Protein AF-A0AAV5W9M8-F1 (afdb_monomer_lite)

Sequence (123 aa):
MVVFSGQWMNMQCDVAVPYICMKPAVVFDNNSVPAGCPDDDEYLPGDEIFAPTWPQATGPAFCEYVFMVHDATKKVQVELLFFESNNCCDTLTFYEGMFAGAVIKSFKGYLGYTSTVVKSSSN

Organism: NCBI:txid1538716

Foldseek 3Di:
DDDDDPDDDDDDPPDDDPDDDDDQPDDDDQPDDQQAADPDPADDPPDDDDDNRPPDQDDDDDHDDDYDDPDQVDKDKDWDQFDAAAQPDDKDWDAADPDPHHTQDMDGHGPGGDGDMDIHPGD

Structure (mmCIF, N/CA/C/O backbone):
data_AF-A0AAV5W9M8-F1
#
_entry.id   AF-A0AAV5W9M8-F1
#
loop_
_atom_site.group_PDB
_atom_site.id
_atom_site.type_symbol
_atom_site.label_atom_id
_atom_site.label_alt_id
_atom_site.label_comp_id
_atom_site.label_asym_id
_atom_site.label_entity_id
_atom_site.label_seq_id
_atom_site.pdbx_PDB_ins_code
_atom_site.Cartn_x
_atom_site.Cartn_y
_atom_site.Cartn_z
_atom_site.occupancy
_atom_site.B_iso_or_equiv
_atom_site.auth_seq_id
_atom_site.auth_comp_id
_atom_site.auth_asym_id
_atom_site.auth_atom_id
_atom_site.pdbx_PDB_model_num
ATOM 1 N N . MET A 1 1 ? 25.402 -12.913 -1.842 1.00 41.59 1 MET A N 1
ATOM 2 C CA . MET A 1 1 ? 26.206 -12.346 -2.929 1.00 41.59 1 MET A CA 1
ATOM 3 C C . MET A 1 1 ? 27.464 -11.645 -2.409 1.00 41.59 1 MET A C 1
ATOM 5 O O . MET A 1 1 ? 27.290 -10.618 -1.783 1.00 41.59 1 MET A O 1
ATOM 9 N N . VAL A 1 2 ? 28.671 -12.186 -2.651 1.00 31.58 2 VAL A N 1
ATOM 10 C CA . VAL A 1 2 ? 29.962 -11.542 -3.057 1.00 31.58 2 VAL A CA 1
ATOM 11 C C . VAL A 1 2 ? 30.901 -12.721 -3.385 1.00 31.58 2 VAL A C 1
ATOM 13 O O . VAL A 1 2 ? 30.974 -13.607 -2.578 1.00 31.58 2 VAL A O 1
ATOM 16 N N . VAL A 1 3 ? 31.569 -12.931 -4.515 1.00 46.34 3 VAL A N 1
ATOM 17 C CA . VAL A 1 3 ? 32.936 -12.482 -4.864 1.00 46.34 3 VAL A CA 1
ATOM 18 C C . VAL A 1 3 ? 33.177 -13.167 -6.223 1.00 46.34 3 VAL A C 1
ATOM 20 O O . VAL A 1 3 ? 32.956 -14.367 -6.335 1.00 46.34 3 VAL A O 1
ATOM 23 N N . PHE A 1 4 ? 33.530 -12.500 -7.317 1.00 44.44 4 PHE A N 1
ATOM 24 C CA . PHE A 1 4 ? 34.569 -11.492 -7.487 1.00 44.44 4 PHE A CA 1
ATOM 25 C C . PHE A 1 4 ? 34.070 -10.285 -8.292 1.00 44.44 4 PHE A C 1
ATOM 27 O O . PHE A 1 4 ? 33.227 -10.416 -9.169 1.00 44.44 4 PHE A O 1
ATOM 34 N N . SER A 1 5 ? 34.636 -9.110 -7.995 1.00 46.91 5 SER A N 1
ATOM 35 C CA . SER A 1 5 ? 34.399 -7.804 -8.645 1.00 46.91 5 SER A CA 1
ATOM 36 C C . SER A 1 5 ? 33.093 -7.052 -8.336 1.00 46.91 5 SER A C 1
ATOM 38 O O . SER A 1 5 ? 32.652 -6.254 -9.149 1.00 46.91 5 SER A O 1
ATOM 40 N N . GLY A 1 6 ? 32.485 -7.224 -7.153 1.00 53.44 6 GLY A N 1
ATOM 41 C CA . GLY A 1 6 ? 31.392 -6.334 -6.708 1.00 53.44 6 GLY A CA 1
ATOM 42 C C . GLY A 1 6 ? 30.151 -6.326 -7.614 1.00 53.44 6 GLY A C 1
ATOM 43 O O . GLY A 1 6 ? 29.344 -5.404 -7.544 1.00 53.44 6 GLY A O 1
ATOM 44 N N . GLN A 1 7 ? 30.008 -7.334 -8.476 1.00 55.84 7 GLN A N 1
ATOM 45 C CA . GLN A 1 7 ? 28.880 -7.480 -9.384 1.00 55.84 7 GLN A CA 1
ATOM 46 C C . GLN A 1 7 ? 27.772 -8.302 -8.729 1.00 55.84 7 GLN A C 1
ATOM 48 O O . GLN A 1 7 ? 28.030 -9.277 -8.016 1.00 55.84 7 GLN A O 1
ATOM 53 N N . TRP A 1 8 ? 26.527 -7.899 -8.986 1.00 56.62 8 TRP A N 1
ATOM 54 C CA . TRP A 1 8 ? 25.351 -8.592 -8.483 1.00 56.62 8 TRP A CA 1
ATOM 55 C C . TRP A 1 8 ? 25.175 -9.936 -9.212 1.00 56.62 8 TRP A C 1
ATOM 57 O O . TRP A 1 8 ? 24.992 -9.960 -10.424 1.00 56.62 8 TRP A O 1
ATOM 67 N N . MET A 1 9 ? 25.250 -11.059 -8.485 1.00 56.78 9 MET A N 1
ATOM 68 C CA . MET A 1 9 ? 25.053 -12.420 -9.013 1.00 56.78 9 MET A CA 1
ATOM 69 C C . MET A 1 9 ? 23.782 -13.080 -8.459 1.00 56.78 9 MET A C 1
ATOM 71 O O . MET A 1 9 ? 23.636 -13.233 -7.246 1.00 56.78 9 MET A O 1
ATOM 75 N N . ASN A 1 10 ? 22.888 -13.522 -9.346 1.00 57.84 10 ASN A N 1
ATOM 76 C CA . ASN A 1 10 ? 21.684 -14.265 -8.974 1.00 57.84 10 ASN A CA 1
ATOM 77 C C . ASN A 1 10 ? 22.041 -15.740 -8.713 1.00 57.84 10 ASN A C 1
ATOM 79 O O . ASN A 1 10 ? 22.344 -16.479 -9.648 1.00 57.84 10 ASN A O 1
ATOM 83 N N . MET A 1 11 ? 22.060 -16.156 -7.446 1.00 66.62 11 MET A N 1
ATOM 84 C CA . MET A 1 11 ? 22.318 -17.543 -7.050 1.00 66.62 11 MET A CA 1
ATOM 85 C C . MET A 1 11 ? 21.372 -17.981 -5.932 1.00 66.62 11 MET A C 1
ATOM 87 O O . MET A 1 11 ? 20.905 -17.154 -5.150 1.00 66.62 11 MET A O 1
ATOM 91 N N . GLN A 1 12 ? 21.135 -19.287 -5.823 1.00 60.19 12 GLN A N 1
ATOM 92 C CA . GLN A 1 12 ? 20.317 -19.858 -4.754 1.00 60.19 12 GLN A CA 1
ATOM 93 C C . GLN A 1 12 ? 21.019 -19.705 -3.395 1.00 60.19 12 GLN A C 1
ATOM 95 O O . GLN A 1 12 ? 22.155 -20.147 -3.223 1.00 60.19 12 GLN A O 1
ATOM 100 N N . CYS A 1 13 ? 20.332 -19.093 -2.425 1.00 67.31 13 CYS A N 1
ATOM 101 C CA . CYS A 1 13 ? 20.840 -18.894 -1.060 1.00 67.31 13 CYS A CA 1
ATOM 102 C C . CYS A 1 13 ? 20.773 -20.154 -0.178 1.00 67.31 13 CYS A C 1
ATOM 104 O O . CYS A 1 13 ? 21.090 -20.082 1.006 1.00 67.31 13 CYS A O 1
ATOM 106 N N . ASP A 1 14 ? 20.394 -21.300 -0.747 1.00 71.88 14 ASP A N 1
ATOM 107 C CA . ASP A 1 14 ? 20.279 -22.580 -0.037 1.00 71.88 14 ASP A CA 1
ATOM 108 C C . ASP A 1 14 ? 21.640 -23.292 0.123 1.00 71.88 14 ASP A C 1
ATOM 110 O O . ASP A 1 14 ? 21.733 -24.369 0.709 1.00 71.88 14 ASP A O 1
ATOM 114 N N . VAL A 1 15 ? 22.715 -22.687 -0.392 1.00 72.12 15 VAL A N 1
ATOM 115 C CA . VAL A 1 15 ? 24.093 -23.181 -0.300 1.00 72.12 15 VAL A CA 1
ATOM 116 C C . VAL A 1 15 ? 24.893 -22.283 0.641 1.00 72.12 15 VAL A C 1
ATOM 118 O O . VAL A 1 15 ? 24.835 -21.057 0.543 1.00 72.12 15 VAL A O 1
ATOM 121 N N . ALA A 1 16 ? 25.674 -22.886 1.543 1.00 69.06 16 ALA A N 1
ATOM 122 C CA . ALA A 1 16 ? 26.563 -22.149 2.435 1.00 69.06 16 ALA A CA 1
ATOM 123 C C . ALA A 1 16 ? 27.623 -21.387 1.623 1.00 69.06 16 ALA A C 1
ATOM 125 O O . ALA A 1 16 ? 28.453 -21.984 0.937 1.00 69.06 16 ALA A O 1
ATOM 126 N N . VAL A 1 17 ? 27.594 -20.059 1.715 1.00 73.06 17 VAL A N 1
ATOM 127 C CA . VAL A 1 17 ? 28.495 -19.157 0.994 1.00 73.06 17 VAL A CA 1
ATOM 128 C C . VAL A 1 17 ? 29.258 -18.255 1.971 1.00 73.06 17 VAL A C 1
ATOM 130 O O . VAL A 1 17 ? 28.715 -17.897 3.015 1.00 73.06 17 VAL A O 1
ATOM 133 N N . PRO A 1 18 ? 30.503 -17.843 1.660 1.00 70.12 18 PRO A N 1
ATOM 134 C CA . PRO A 1 18 ? 31.338 -17.032 2.558 1.00 70.12 18 PRO A CA 1
ATOM 135 C C . PRO A 1 18 ? 30.934 -15.542 2.627 1.00 70.12 18 PRO A C 1
ATOM 137 O O . PRO A 1 18 ? 31.761 -14.673 2.889 1.00 70.12 18 PRO A O 1
ATOM 140 N N . TYR A 1 19 ? 29.671 -15.220 2.356 1.00 70.56 19 TYR A N 1
ATOM 141 C CA . TYR A 1 19 ? 29.148 -13.863 2.213 1.00 70.56 19 TYR A CA 1
ATOM 142 C C . TYR A 1 19 ? 27.646 -13.824 2.490 1.00 70.56 19 TYR A C 1
ATOM 144 O O . TYR A 1 19 ? 26.964 -14.843 2.427 1.00 70.56 19 TYR A O 1
ATOM 152 N N . ILE A 1 20 ? 27.097 -12.630 2.722 1.00 69.06 20 ILE A N 1
ATOM 153 C CA . ILE A 1 20 ? 25.665 -12.469 2.994 1.00 69.06 20 ILE A CA 1
ATOM 154 C C . ILE A 1 20 ? 24.863 -12.792 1.726 1.00 69.06 20 ILE A C 1
ATOM 156 O O . ILE A 1 20 ? 24.998 -12.117 0.703 1.00 69.06 20 ILE A O 1
ATOM 160 N N . CYS A 1 21 ? 24.042 -13.842 1.771 1.00 62.69 21 CYS A N 1
ATOM 161 C CA . CYS A 1 21 ? 23.032 -14.146 0.759 1.00 62.69 21 CYS A CA 1
ATOM 162 C C . CYS A 1 21 ? 21.665 -13.769 1.322 1.00 62.69 21 CYS A C 1
ATOM 164 O O . CYS A 1 21 ? 21.221 -14.351 2.307 1.00 62.69 21 CYS A O 1
ATOM 166 N N . MET A 1 22 ? 21.029 -12.761 0.734 1.00 60.62 22 MET A N 1
ATOM 167 C CA . MET A 1 22 ? 19.674 -12.378 1.107 1.00 60.62 22 MET A CA 1
ATOM 168 C C . MET A 1 22 ? 18.715 -13.114 0.180 1.00 60.62 22 MET A C 1
ATOM 170 O O . MET A 1 22 ? 18.747 -12.904 -1.032 1.00 60.62 22 MET A O 1
ATOM 174 N N . LYS A 1 23 ? 17.877 -13.984 0.747 1.00 58.00 23 LYS A N 1
ATOM 175 C CA . LYS A 1 23 ? 16.690 -14.467 0.044 1.00 58.00 23 LYS A CA 1
ATOM 176 C C . LYS A 1 23 ? 15.691 -13.305 0.000 1.00 58.00 23 LYS A C 1
ATOM 178 O O . LYS A 1 23 ? 15.512 -12.661 1.038 1.00 58.00 23 LYS A O 1
ATOM 183 N N . PRO A 1 24 ? 15.055 -13.017 -1.147 1.00 56.12 24 PRO A N 1
ATOM 184 C CA . PRO A 1 24 ? 13.949 -12.071 -1.179 1.00 56.12 24 PRO A CA 1
ATOM 185 C C . PRO A 1 24 ? 12.914 -12.493 -0.136 1.00 56.12 24 PRO A C 1
ATOM 187 O O . PRO A 1 24 ? 12.532 -13.663 -0.091 1.00 56.12 24 PRO A O 1
ATOM 190 N N . ALA A 1 25 ? 12.489 -11.563 0.721 1.00 51.97 25 ALA A N 1
ATOM 191 C CA . ALA A 1 25 ? 11.463 -11.841 1.728 1.00 51.97 25 ALA A CA 1
ATOM 192 C C . ALA A 1 25 ? 10.127 -12.253 1.081 1.00 51.97 25 ALA A C 1
ATOM 194 O O . ALA A 1 25 ? 9.310 -12.907 1.720 1.00 51.97 25 ALA A O 1
ATOM 195 N N . VAL A 1 26 ? 9.949 -11.922 -0.202 1.00 53.94 26 VAL A N 1
ATOM 196 C CA . VAL A 1 26 ? 8.780 -12.251 -1.013 1.00 53.94 26 VAL A CA 1
ATOM 197 C C . VAL A 1 26 ? 9.261 -12.766 -2.369 1.00 53.94 26 VAL A C 1
ATOM 199 O O . VAL A 1 26 ? 10.098 -12.131 -3.019 1.00 53.94 26 VAL A O 1
ATOM 202 N N . VAL A 1 27 ? 8.762 -13.933 -2.782 1.00 55.06 27 VAL A N 1
ATOM 203 C CA . VAL A 1 27 ? 8.934 -14.446 -4.146 1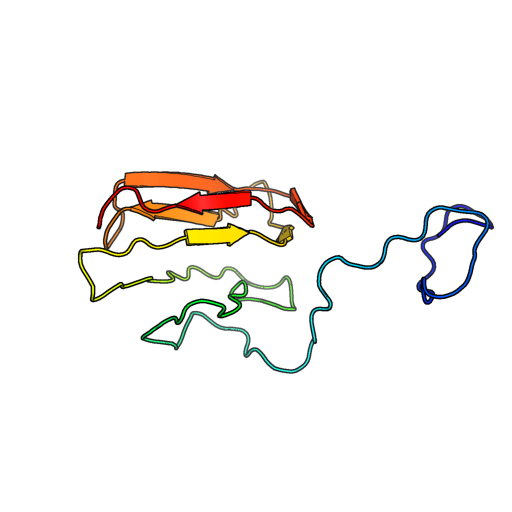.00 55.06 27 VAL A CA 1
ATOM 204 C C . VAL A 1 27 ? 7.749 -13.931 -4.944 1.00 55.06 27 VAL A C 1
ATOM 206 O O . VAL A 1 27 ? 6.668 -14.497 -4.859 1.00 55.06 27 VAL A O 1
ATOM 209 N N . PHE A 1 28 ? 7.945 -12.845 -5.683 1.00 55.34 28 PHE A N 1
ATOM 210 C CA . PHE A 1 28 ? 6.924 -12.371 -6.606 1.00 55.34 28 PHE A CA 1
ATOM 211 C C . PHE A 1 28 ? 6.925 -13.285 -7.831 1.00 55.34 28 PHE A C 1
ATOM 213 O O . PHE A 1 28 ? 7.922 -13.342 -8.559 1.00 55.34 28 PHE A O 1
ATOM 220 N N . ASP A 1 29 ? 5.848 -14.041 -8.044 1.00 55.59 29 ASP A N 1
ATOM 221 C CA . ASP A 1 29 ? 5.649 -14.661 -9.346 1.00 55.59 29 ASP A CA 1
ATOM 222 C C . ASP A 1 29 ? 5.331 -13.558 -10.368 1.00 55.59 29 ASP A C 1
ATOM 224 O O . ASP A 1 29 ? 4.581 -12.622 -10.105 1.00 55.59 29 ASP A O 1
ATOM 228 N N . ASN A 1 30 ? 5.976 -13.613 -11.531 1.00 53.03 30 ASN A N 1
ATOM 229 C CA . ASN A 1 30 ? 5.733 -12.664 -12.622 1.00 53.03 30 ASN A CA 1
ATOM 230 C C . ASN A 1 30 ? 4.497 -13.049 -13.455 1.00 53.03 30 ASN A C 1
ATOM 232 O O . ASN A 1 30 ? 4.328 -12.528 -14.556 1.00 53.03 30 ASN A O 1
ATOM 236 N N . ASN A 1 31 ? 3.687 -14.013 -13.007 1.00 50.50 31 ASN A N 1
ATOM 237 C CA . ASN A 1 31 ? 2.882 -14.821 -13.917 1.00 50.50 31 ASN A CA 1
ATOM 238 C C . ASN A 1 31 ? 1.366 -14.661 -13.793 1.00 50.50 31 ASN A C 1
ATOM 240 O O . ASN A 1 31 ? 0.676 -15.310 -14.577 1.00 50.50 31 ASN A O 1
ATOM 244 N N . SER A 1 32 ? 0.827 -13.812 -12.913 1.00 52.78 32 SER A N 1
ATOM 245 C CA . SER A 1 32 ? -0.622 -13.915 -12.648 1.00 52.78 32 SER A CA 1
ATOM 246 C C . SER A 1 32 ? -1.433 -12.631 -12.544 1.00 52.78 32 SER A C 1
ATOM 248 O O . SER A 1 32 ? -2.655 -12.732 -12.600 1.00 52.78 32 SER A O 1
ATOM 250 N N . VAL A 1 33 ? -0.835 -11.449 -12.385 1.00 57.88 33 VAL A N 1
ATOM 251 C CA . VAL A 1 33 ? -1.631 -10.244 -12.091 1.00 57.88 33 VAL A CA 1
ATOM 252 C C . VAL A 1 33 ? -1.720 -9.360 -13.334 1.00 57.88 33 VAL A C 1
ATOM 254 O O . VAL A 1 33 ? -0.679 -8.907 -13.819 1.00 57.88 33 VAL A O 1
ATOM 257 N N . PRO A 1 34 ? -2.921 -9.142 -13.903 1.00 58.53 34 PRO A N 1
ATOM 258 C CA . PRO A 1 34 ? -3.072 -8.244 -15.036 1.00 58.53 34 PRO A CA 1
ATOM 259 C C . PRO A 1 34 ? -2.684 -6.824 -14.610 1.00 58.53 34 PRO A C 1
ATOM 261 O O . PRO A 1 34 ? -3.169 -6.312 -13.605 1.00 58.53 34 PRO A O 1
ATOM 264 N N . ALA A 1 35 ? -1.795 -6.191 -15.376 1.00 64.50 35 ALA A N 1
ATOM 265 C CA . ALA A 1 35 ? -1.513 -4.771 -15.213 1.00 64.50 35 ALA A CA 1
ATOM 266 C C . ALA A 1 35 ? -2.810 -3.980 -15.461 1.00 64.50 35 ALA A C 1
ATOM 268 O O . ALA A 1 35 ? -3.441 -4.135 -16.508 1.00 64.50 35 ALA A O 1
ATOM 269 N N . GLY A 1 36 ? -3.205 -3.145 -14.506 1.00 76.06 36 GLY A N 1
ATOM 270 C CA . GLY A 1 36 ? -4.457 -2.402 -14.532 1.00 76.06 36 GLY A CA 1
ATOM 271 C C . GLY A 1 36 ? -4.804 -1.789 -13.179 1.00 76.06 36 GLY A C 1
ATOM 272 O O . GLY A 1 36 ? -4.212 -2.117 -12.152 1.00 76.06 36 GLY A O 1
ATOM 273 N N . CYS A 1 37 ? -5.766 -0.867 -13.186 1.00 83.88 37 CYS A N 1
ATOM 274 C CA . CYS A 1 37 ? -6.449 -0.469 -11.956 1.00 83.88 37 CYS A CA 1
ATOM 275 C C . CYS A 1 37 ? -7.214 -1.669 -11.372 1.00 83.88 37 CYS A C 1
ATOM 277 O O . CYS A 1 37 ? -7.467 -2.627 -12.100 1.00 83.88 37 CYS A O 1
ATOM 279 N N . PRO A 1 38 ? -7.565 -1.638 -10.078 1.00 81.31 38 PRO A N 1
ATOM 280 C CA . PRO A 1 38 ? -8.295 -2.741 -9.478 1.00 81.31 38 PRO A CA 1
ATOM 281 C C . PRO A 1 38 ? -9.637 -2.960 -10.178 1.00 81.31 38 PRO A C 1
ATOM 283 O O . PRO A 1 38 ? -10.418 -2.021 -10.320 1.00 81.31 38 PRO A O 1
ATOM 286 N N . ASP A 1 39 ? -9.873 -4.204 -10.592 1.00 74.62 39 ASP A N 1
ATOM 287 C CA . ASP A 1 39 ? -11.170 -4.685 -11.084 1.00 74.62 39 ASP A CA 1
ATOM 288 C C . ASP A 1 39 ? -11.966 -5.399 -9.973 1.00 74.62 39 ASP A C 1
ATOM 290 O O . ASP A 1 39 ? -13.139 -5.719 -10.159 1.00 74.62 39 ASP A O 1
ATOM 294 N N . ASP A 1 40 ? -11.330 -5.663 -8.826 1.00 76.69 40 ASP A N 1
ATOM 295 C CA . ASP A 1 40 ? -11.949 -6.349 -7.696 1.00 76.69 40 ASP A CA 1
ATOM 296 C C . ASP A 1 40 ? -12.825 -5.388 -6.885 1.00 76.69 40 ASP A C 1
ATOM 298 O O . ASP A 1 40 ? -12.362 -4.358 -6.387 1.00 76.69 40 ASP A O 1
ATOM 302 N N . ASP A 1 41 ? -14.089 -5.768 -6.704 1.00 74.44 41 ASP A N 1
ATOM 303 C CA . ASP A 1 41 ? -15.047 -5.029 -5.875 1.00 74.44 41 ASP A CA 1
ATOM 304 C C . ASP A 1 41 ? -14.869 -5.316 -4.368 1.00 74.44 41 ASP A C 1
ATOM 306 O O . ASP A 1 41 ? -15.318 -4.537 -3.522 1.00 74.44 41 ASP A O 1
ATOM 310 N N . GLU A 1 42 ? -14.215 -6.431 -4.013 1.00 82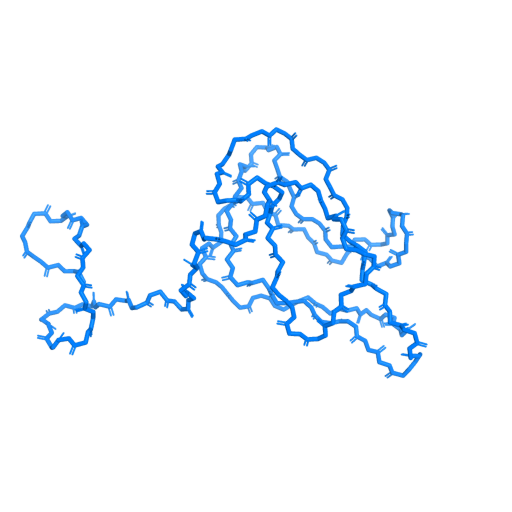.12 42 GLU A N 1
ATOM 311 C CA . GLU A 1 42 ? -14.001 -6.875 -2.632 1.00 82.12 42 GLU A CA 1
ATOM 312 C C . GLU A 1 42 ? -12.595 -7.460 -2.432 1.00 82.12 42 GLU A C 1
ATOM 314 O O . GLU A 1 42 ? -12.140 -8.291 -3.212 1.00 82.12 42 GLU A O 1
ATOM 319 N N . TYR A 1 43 ? -11.946 -7.074 -1.328 1.00 87.31 43 TYR A N 1
ATOM 320 C CA . TYR A 1 43 ? -10.656 -7.616 -0.888 1.00 87.31 43 TYR A CA 1
ATOM 321 C C . TYR A 1 43 ? -10.821 -8.434 0.390 1.00 87.31 43 TYR A C 1
ATOM 323 O O . TYR A 1 43 ? -11.410 -7.966 1.372 1.00 87.31 43 TYR A O 1
ATOM 331 N N . LEU A 1 44 ? -10.253 -9.636 0.411 1.00 87.50 44 LEU A N 1
ATOM 332 C CA . LEU A 1 44 ? -10.261 -10.537 1.554 1.00 87.50 44 LEU A CA 1
ATOM 333 C C . LEU A 1 44 ? -8.956 -10.443 2.367 1.00 87.50 44 LEU A C 1
ATOM 335 O O . LEU A 1 44 ? -7.902 -10.039 1.869 1.00 87.50 44 LEU A O 1
ATOM 339 N N . PRO A 1 45 ? -8.984 -10.818 3.662 1.00 87.56 45 PRO A N 1
ATOM 340 C CA . PRO A 1 45 ? -7.773 -10.866 4.468 1.00 87.56 45 PRO A CA 1
ATOM 341 C C . PRO A 1 45 ? -6.743 -11.847 3.895 1.00 87.56 45 PRO A C 1
ATOM 343 O O . PRO A 1 45 ? -7.007 -13.045 3.810 1.00 87.56 45 PRO A O 1
ATOM 346 N N . GLY A 1 46 ? -5.546 -11.338 3.603 1.00 86.12 46 GLY A N 1
ATOM 347 C CA . GLY A 1 46 ? -4.440 -12.119 3.042 1.00 86.12 46 GLY A CA 1
ATOM 348 C C . GLY A 1 46 ? -4.245 -11.937 1.539 1.00 86.12 46 GLY A C 1
ATOM 349 O O . GLY A 1 46 ? -3.258 -12.451 1.020 1.00 86.12 46 GLY A O 1
ATOM 350 N N . ASP A 1 47 ? -5.126 -11.193 0.869 1.00 86.88 47 ASP A N 1
ATOM 351 C CA . ASP A 1 47 ? -4.957 -10.871 -0.544 1.00 86.88 47 ASP A CA 1
ATOM 352 C C . ASP A 1 47 ? -3.725 -9.987 -0.767 1.00 86.88 47 ASP A C 1
ATOM 354 O O . ASP A 1 47 ? -3.420 -9.074 0.011 1.00 86.88 47 ASP A O 1
ATOM 358 N N . GLU A 1 48 ? -3.012 -10.268 -1.856 1.00 85.69 48 GLU A N 1
ATOM 359 C CA . GLU A 1 48 ? -1.859 -9.491 -2.291 1.00 85.69 48 GLU A CA 1
ATOM 360 C C . GLU A 1 48 ? -2.290 -8.445 -3.313 1.00 85.69 48 GLU A C 1
ATOM 362 O O . GLU A 1 48 ? -3.019 -8.731 -4.262 1.00 85.69 48 GLU A O 1
ATOM 367 N N . ILE A 1 49 ? -1.817 -7.217 -3.121 1.00 87.12 49 ILE A N 1
ATOM 368 C CA . ILE A 1 49 ? -2.242 -6.067 -3.913 1.00 87.12 49 ILE A CA 1
ATOM 369 C C . ILE A 1 49 ? -1.021 -5.456 -4.558 1.00 87.12 49 ILE A C 1
ATOM 371 O O . ILE A 1 49 ? -0.019 -5.164 -3.899 1.00 87.12 49 ILE A O 1
ATOM 375 N N . PHE A 1 50 ? -1.129 -5.242 -5.860 1.00 86.62 50 PHE A N 1
ATOM 376 C CA . PHE A 1 50 ? -0.024 -4.803 -6.686 1.00 86.62 50 PHE A CA 1
ATOM 377 C C . PHE A 1 50 ? -0.287 -3.418 -7.251 1.00 86.62 50 PHE A C 1
ATOM 379 O O . PHE A 1 50 ? -1.430 -3.000 -7.436 1.00 86.62 50 PHE A O 1
ATOM 386 N N . ALA A 1 51 ? 0.803 -2.705 -7.530 1.00 85.69 51 ALA A N 1
ATOM 387 C CA . ALA A 1 51 ? 0.724 -1.441 -8.239 1.00 85.69 51 ALA A CA 1
ATOM 388 C C . ALA A 1 51 ? 0.093 -1.653 -9.627 1.00 85.69 51 ALA A C 1
ATOM 390 O O . ALA A 1 51 ? 0.334 -2.693 -10.242 1.00 85.69 51 ALA A O 1
ATOM 391 N N . PRO A 1 52 ? -0.615 -0.658 -10.182 1.00 85.19 52 PRO A N 1
ATOM 392 C CA . PRO A 1 52 ? -1.340 -0.836 -11.438 1.00 85.19 52 PRO A CA 1
ATOM 393 C C . PRO A 1 52 ? -0.467 -1.231 -12.627 1.00 85.19 52 PRO A C 1
ATOM 395 O O . PRO A 1 52 ? -0.920 -1.878 -13.562 1.00 85.19 52 PRO A O 1
ATOM 398 N N . THR A 1 53 ? 0.799 -0.824 -12.624 1.00 80.75 53 THR A N 1
ATOM 399 C CA . THR A 1 53 ? 1.727 -1.136 -13.712 1.00 80.75 53 THR A CA 1
ATOM 400 C C . THR A 1 53 ? 2.515 -2.418 -13.466 1.00 80.75 53 THR A C 1
ATOM 402 O O . THR A 1 53 ? 3.230 -2.857 -14.364 1.00 80.75 53 THR A O 1
ATOM 405 N N . TRP A 1 54 ? 2.408 -3.025 -12.277 1.00 80.62 54 TRP A N 1
ATOM 406 C CA . TRP A 1 54 ? 3.164 -4.219 -11.906 1.00 80.62 54 TRP A CA 1
ATOM 407 C C . TRP A 1 54 ? 2.998 -5.346 -12.946 1.00 80.62 54 TRP A C 1
ATOM 409 O O . TRP A 1 54 ? 1.895 -5.546 -13.450 1.00 80.62 54 TRP A O 1
ATOM 419 N N . PRO A 1 55 ? 4.064 -6.101 -13.284 1.00 77.62 55 PRO A N 1
ATOM 420 C CA . PRO A 1 55 ? 5.449 -5.997 -12.796 1.00 77.62 55 PRO A CA 1
ATOM 421 C C . PRO A 1 55 ? 6.300 -4.949 -13.532 1.00 77.62 55 PRO A C 1
ATOM 423 O O . PRO A 1 55 ? 7.509 -4.868 -13.328 1.00 77.62 55 PRO A O 1
ATOM 426 N N . GLN A 1 56 ? 5.707 -4.165 -14.428 1.00 73.62 56 GLN A N 1
ATOM 427 C CA . GLN A 1 56 ? 6.409 -3.153 -15.207 1.00 73.62 56 GLN A CA 1
ATOM 428 C C . GLN A 1 56 ? 6.370 -1.783 -14.505 1.00 73.62 56 GLN A C 1
ATOM 430 O O . GLN A 1 56 ? 5.457 -1.437 -13.762 1.00 73.62 56 GLN A O 1
ATOM 435 N N . ALA A 1 57 ? 7.378 -0.953 -14.763 1.00 65.75 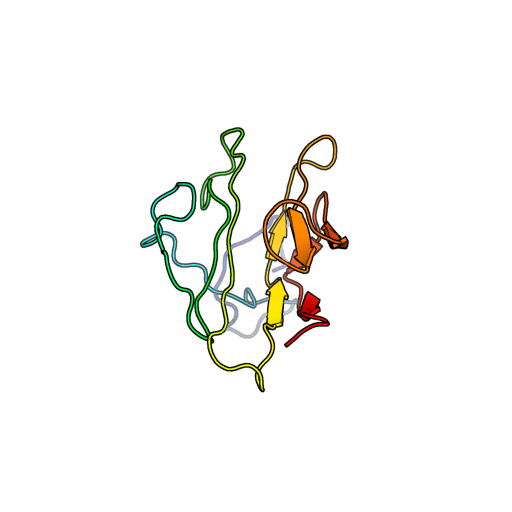57 ALA A N 1
ATOM 436 C CA . ALA A 1 57 ? 7.455 0.401 -14.203 1.00 65.75 57 ALA A CA 1
ATOM 437 C C . ALA A 1 57 ? 6.773 1.471 -15.084 1.00 65.75 57 ALA A C 1
ATOM 439 O O . ALA A 1 57 ? 6.947 2.664 -14.845 1.00 65.75 57 ALA A O 1
ATOM 440 N N . THR A 1 58 ? 6.086 1.088 -16.168 1.00 63.47 58 THR A N 1
ATOM 441 C CA . THR A 1 58 ? 5.713 2.040 -17.229 1.00 63.47 58 THR A CA 1
ATOM 442 C C . THR A 1 58 ? 4.235 2.416 -17.226 1.00 63.47 58 THR A C 1
ATOM 444 O O . THR A 1 58 ? 3.374 1.610 -17.555 1.00 63.47 58 THR A O 1
ATOM 447 N N . GLY A 1 59 ? 3.978 3.699 -16.955 1.00 61.19 59 GLY A N 1
ATOM 448 C CA . GLY A 1 59 ? 2.724 4.393 -17.259 1.00 61.19 59 GLY A CA 1
ATOM 449 C C . GLY A 1 59 ? 2.183 5.209 -16.079 1.00 61.19 59 GLY A C 1
ATOM 450 O O . GLY A 1 59 ? 2.222 4.727 -14.951 1.00 61.19 59 GLY A O 1
ATOM 451 N N . PRO A 1 60 ? 1.669 6.436 -16.294 1.00 59.69 60 PRO A N 1
ATOM 452 C CA . PRO A 1 60 ? 0.896 7.119 -15.265 1.00 59.69 60 PRO A CA 1
ATOM 453 C C . PRO A 1 60 ? -0.399 6.338 -15.027 1.00 59.69 60 PRO A C 1
ATOM 455 O O . PRO A 1 60 ? -1.231 6.219 -15.926 1.00 59.69 60 PRO A O 1
ATOM 458 N N . ALA A 1 61 ? -0.567 5.816 -13.817 1.00 72.19 61 ALA A N 1
ATOM 459 C CA . ALA A 1 61 ? -1.787 5.152 -13.390 1.00 72.19 61 ALA A CA 1
ATOM 460 C C . ALA A 1 61 ? -2.311 5.841 -12.130 1.00 72.19 61 ALA A C 1
ATOM 462 O O . ALA A 1 61 ? -1.639 5.883 -11.100 1.00 72.19 61 ALA A O 1
ATOM 463 N N . PHE A 1 62 ? -3.511 6.405 -12.231 1.00 84.50 62 PHE A N 1
ATOM 464 C CA . PHE A 1 62 ? -4.236 6.983 -11.106 1.00 84.50 62 PHE A CA 1
ATOM 465 C C . PHE A 1 62 ? -5.332 5.995 -10.727 1.00 84.50 62 PHE A C 1
ATOM 467 O O . PHE A 1 62 ? -6.420 6.035 -11.296 1.00 84.50 62 PHE A O 1
ATOM 474 N N . CYS A 1 63 ? -5.010 5.073 -9.825 1.00 86.62 63 CYS A N 1
ATOM 475 C CA . CYS A 1 63 ? -5.937 4.042 -9.378 1.00 86.62 63 CYS A CA 1
ATOM 476 C C . CYS A 1 63 ? -6.253 4.226 -7.896 1.00 86.62 63 CYS A C 1
ATOM 478 O O . CYS A 1 63 ? -5.383 4.600 -7.106 1.00 86.62 63 CYS A O 1
ATOM 480 N N . GLU A 1 64 ? -7.498 3.946 -7.534 1.00 87.75 64 GLU A N 1
ATOM 481 C CA . GLU A 1 64 ? -7.982 3.950 -6.160 1.00 87.75 64 GLU A CA 1
ATOM 482 C C . GLU A 1 64 ? -8.379 2.523 -5.794 1.00 87.75 64 GLU A C 1
ATOM 484 O O . GLU A 1 64 ? -9.097 1.869 -6.542 1.00 87.75 64 GLU A O 1
ATOM 489 N N . TYR A 1 65 ? -7.882 2.049 -4.655 1.00 88.56 65 TYR A N 1
ATOM 490 C CA . TYR A 1 65 ? -8.194 0.734 -4.106 1.00 88.56 65 TYR A CA 1
ATOM 491 C C . TYR A 1 65 ? -9.052 0.960 -2.871 1.00 88.56 65 TYR A C 1
ATOM 493 O O . TYR A 1 65 ? -8.644 1.691 -1.962 1.00 88.56 65 TYR A O 1
ATOM 501 N N . VAL A 1 66 ? -10.239 0.358 -2.839 1.00 88.25 66 VAL A N 1
ATOM 502 C CA . VAL A 1 66 ? -11.203 0.575 -1.760 1.00 88.25 66 VAL A CA 1
ATOM 503 C C . VAL A 1 66 ? -11.319 -0.692 -0.924 1.00 88.25 66 VAL A C 1
ATOM 505 O O . VAL A 1 66 ? -11.787 -1.724 -1.388 1.00 88.25 66 VAL A O 1
ATOM 508 N N . PHE A 1 67 ? -10.917 -0.598 0.342 1.00 87.69 67 PHE A N 1
ATOM 509 C CA . PHE A 1 67 ? -11.060 -1.680 1.313 1.00 87.69 67 PHE A CA 1
ATOM 510 C C . PHE A 1 67 ? -12.318 -1.458 2.141 1.00 87.69 67 PHE A C 1
ATOM 512 O O . PHE A 1 67 ? -12.379 -0.516 2.933 1.00 87.69 67 PHE A O 1
ATOM 519 N N . MET A 1 68 ? -13.314 -2.326 1.975 1.00 84.31 68 MET A N 1
ATOM 520 C CA . MET A 1 68 ? -14.561 -2.270 2.736 1.00 84.31 68 MET A CA 1
ATOM 521 C C . MET A 1 68 ? -14.677 -3.469 3.668 1.00 84.31 68 MET A C 1
ATOM 523 O O . MET A 1 68 ? -14.402 -4.605 3.294 1.00 84.31 68 MET A O 1
ATOM 527 N N . VAL A 1 69 ? -15.108 -3.209 4.900 1.00 85.19 69 VAL A N 1
ATOM 528 C CA . VAL A 1 69 ? -15.383 -4.243 5.897 1.00 85.19 69 VAL A CA 1
ATOM 529 C C . VAL A 1 69 ? -16.837 -4.105 6.314 1.00 85.19 69 VAL A C 1
ATOM 531 O O . VAL A 1 69 ? -17.242 -3.089 6.864 1.00 85.19 69 VAL A O 1
ATOM 534 N N . HIS A 1 70 ? -17.640 -5.135 6.053 1.00 82.94 70 HIS A N 1
ATOM 535 C CA . HIS A 1 70 ? -19.064 -5.131 6.410 1.00 82.94 70 HIS A CA 1
ATOM 536 C C . HIS A 1 70 ? -19.320 -5.328 7.913 1.00 82.94 70 HIS A C 1
ATOM 538 O O . HIS A 1 70 ? -20.409 -5.041 8.408 1.00 82.94 70 HIS A O 1
ATOM 544 N N . ASP A 1 71 ? -18.331 -5.840 8.642 1.00 85.50 71 ASP A N 1
ATOM 545 C CA . ASP A 1 71 ? -18.401 -6.080 10.080 1.00 85.50 71 ASP A CA 1
ATOM 546 C C . ASP A 1 71 ? -17.844 -4.881 10.857 1.00 85.50 71 ASP A C 1
ATOM 548 O O . ASP A 1 71 ? -16.630 -4.720 10.976 1.00 85.50 71 ASP A O 1
ATOM 552 N N . ALA A 1 72 ? -18.738 -4.097 11.462 1.00 82.00 72 ALA A N 1
ATOM 553 C CA . ALA A 1 72 ? -18.412 -2.907 12.254 1.00 82.00 72 ALA A CA 1
ATOM 554 C C . ALA A 1 72 ? -17.627 -3.188 13.557 1.00 82.00 72 ALA A C 1
ATOM 556 O O . ALA A 1 72 ? -17.438 -2.294 14.385 1.00 82.00 72 ALA A O 1
ATOM 557 N N . THR A 1 73 ? -17.208 -4.430 13.812 1.00 86.62 73 THR A N 1
ATOM 558 C CA . THR A 1 73 ? -16.285 -4.776 14.906 1.00 86.62 73 THR A CA 1
ATOM 559 C C . THR A 1 73 ? -14.854 -5.013 14.428 1.00 86.62 73 THR A C 1
ATOM 561 O O . THR A 1 73 ? -13.944 -5.153 15.250 1.00 86.62 73 THR A O 1
ATOM 564 N N . LYS A 1 74 ? -14.638 -5.048 13.111 1.00 87.38 74 LYS A N 1
ATOM 565 C CA . LYS A 1 74 ? -13.346 -5.324 12.489 1.00 87.38 74 LYS A CA 1
ATOM 566 C C . LYS A 1 74 ? -12.745 -4.057 11.897 1.00 87.38 74 LYS A C 1
ATOM 568 O O . LYS A 1 74 ? -13.420 -3.066 11.664 1.00 87.38 74 LYS A O 1
ATOM 573 N N . LYS A 1 75 ? -11.432 -4.107 11.687 1.00 88.12 75 LYS A N 1
ATOM 574 C CA . LYS A 1 75 ? -10.640 -3.019 11.113 1.00 88.12 75 LYS A CA 1
ATOM 575 C C . LYS A 1 75 ? -9.777 -3.545 9.986 1.00 88.12 75 LYS A C 1
ATOM 577 O O . LYS A 1 75 ? -9.380 -4.712 10.007 1.00 88.12 75 LYS A O 1
ATOM 582 N N . VAL A 1 76 ? -9.447 -2.664 9.050 1.00 90.12 76 VAL A N 1
ATOM 583 C CA . VAL A 1 76 ? -8.537 -2.978 7.949 1.00 90.12 76 VAL A CA 1
ATOM 584 C C . VAL A 1 76 ? -7.102 -2.753 8.404 1.00 90.12 76 VAL A C 1
ATOM 586 O O . VAL A 1 76 ? -6.766 -1.738 9.022 1.00 90.12 76 VAL A O 1
ATOM 589 N N . GLN A 1 77 ? -6.239 -3.706 8.073 1.00 92.19 77 GLN A N 1
ATOM 590 C CA . GLN A 1 77 ? -4.798 -3.573 8.194 1.00 92.19 77 GLN A CA 1
ATOM 591 C C . GLN A 1 77 ? -4.176 -3.892 6.840 1.00 92.19 77 GLN A C 1
ATOM 593 O O . GLN A 1 77 ? -4.398 -4.976 6.310 1.00 92.19 77 GLN A O 1
ATOM 598 N N . VAL A 1 78 ? -3.364 -2.971 6.328 1.00 92.12 78 VAL A N 1
ATOM 599 C CA . VAL A 1 78 ? -2.561 -3.180 5.122 1.00 92.12 78 VAL A CA 1
ATOM 600 C C . VAL A 1 78 ? -1.093 -3.197 5.518 1.00 92.12 78 VAL A C 1
ATOM 602 O O . VAL A 1 78 ? -0.625 -2.335 6.267 1.00 92.12 78 VAL A O 1
ATOM 605 N N . GLU A 1 79 ? -0.365 -4.193 5.029 1.00 93.56 79 GLU A N 1
ATOM 606 C CA . GLU A 1 79 ? 1.076 -4.298 5.202 1.00 93.56 79 GLU A CA 1
ATOM 607 C C . GLU A 1 79 ? 1.773 -4.014 3.875 1.00 93.56 79 GLU A C 1
ATOM 609 O O . GLU A 1 79 ? 1.576 -4.709 2.883 1.00 93.56 79 GLU A O 1
ATOM 614 N N . LEU A 1 80 ? 2.602 -2.974 3.862 1.00 92.12 80 LEU A N 1
ATOM 615 C CA . LEU A 1 80 ? 3.435 -2.653 2.717 1.00 92.12 80 LEU A CA 1
ATOM 616 C C . LEU A 1 80 ? 4.696 -3.516 2.771 1.00 92.12 80 LEU A C 1
ATOM 618 O O . LEU A 1 80 ? 5.561 -3.281 3.619 1.00 92.12 80 LEU A O 1
ATOM 622 N N . LEU A 1 81 ? 4.775 -4.496 1.869 1.00 90.75 81 LEU A N 1
ATOM 623 C CA . LEU A 1 81 ? 5.880 -5.457 1.780 1.00 90.75 81 LEU A CA 1
ATOM 624 C C . LEU A 1 81 ? 7.052 -4.944 0.934 1.00 90.75 81 LEU A C 1
ATOM 626 O O . LEU A 1 81 ? 8.218 -5.171 1.255 1.00 90.75 81 LEU A O 1
ATOM 630 N N . PHE A 1 82 ? 6.747 -4.248 -0.158 1.00 88.25 82 PHE A N 1
ATOM 631 C CA . PHE A 1 82 ? 7.726 -3.653 -1.061 1.00 88.25 82 PHE A CA 1
ATOM 632 C C . PHE A 1 82 ? 7.175 -2.347 -1.629 1.00 88.25 82 PHE A C 1
ATOM 634 O O . PHE A 1 82 ? 5.994 -2.267 -1.961 1.00 88.25 82 PHE A O 1
ATOM 641 N N . PHE A 1 83 ? 8.021 -1.322 -1.742 1.00 89.56 83 PHE A N 1
ATOM 642 C CA . PHE A 1 83 ? 7.620 -0.063 -2.362 1.00 89.56 83 PHE A CA 1
ATOM 643 C C . PHE A 1 83 ? 8.767 0.626 -3.094 1.00 89.56 83 PHE A C 1
ATOM 645 O O . PHE A 1 83 ? 9.824 0.918 -2.519 1.00 89.56 83 PHE A O 1
ATOM 652 N N . GLU A 1 84 ? 8.497 0.946 -4.353 1.00 87.06 84 GLU A N 1
ATOM 653 C CA . GLU A 1 84 ? 9.344 1.727 -5.238 1.00 87.06 84 GLU A CA 1
ATOM 654 C C . GLU A 1 84 ? 8.455 2.596 -6.130 1.00 87.06 84 GLU A C 1
ATOM 656 O O . GLU A 1 84 ? 7.479 2.124 -6.706 1.00 87.06 84 GLU A O 1
ATOM 661 N N . SER A 1 85 ? 8.780 3.881 -6.216 1.00 88.06 85 SER A N 1
ATOM 662 C CA . SER A 1 85 ? 8.061 4.865 -7.024 1.00 88.06 85 SER A CA 1
ATOM 663 C C . SER A 1 85 ? 8.986 6.024 -7.397 1.00 88.06 85 SER A C 1
ATOM 665 O O . SER A 1 85 ? 10.026 6.231 -6.755 1.00 88.06 85 SER A O 1
ATOM 667 N N . ASN A 1 86 ? 8.618 6.825 -8.403 1.00 86.25 86 ASN A N 1
ATOM 668 C CA . ASN A 1 86 ? 9.375 8.030 -8.714 1.00 86.25 86 ASN A CA 1
ATOM 669 C C . ASN A 1 86 ? 9.167 9.098 -7.631 1.00 86.25 86 ASN A C 1
ATOM 671 O O . ASN A 1 86 ? 8.075 9.633 -7.439 1.00 86.25 86 ASN A O 1
ATOM 675 N N . ASN A 1 87 ? 10.254 9.485 -6.965 1.00 87.56 87 ASN A N 1
ATOM 676 C CA . ASN A 1 87 ? 10.207 10.426 -5.850 1.00 87.56 87 ASN A CA 1
ATOM 677 C C . ASN A 1 87 ? 9.705 11.840 -6.217 1.00 87.56 87 ASN A C 1
ATOM 679 O O . ASN A 1 87 ? 9.292 12.584 -5.327 1.00 87.56 87 ASN A O 1
ATOM 683 N N . CYS A 1 88 ? 9.749 12.249 -7.492 1.00 85.81 88 CYS A N 1
ATOM 684 C CA . CYS A 1 88 ? 9.320 13.596 -7.881 1.00 85.81 88 CYS A CA 1
ATOM 685 C C . CYS A 1 88 ? 7.803 13.780 -7.812 1.00 85.81 88 CYS A C 1
ATOM 687 O O . CYS A 1 88 ? 7.328 14.874 -7.504 1.00 85.81 88 CYS A O 1
ATOM 689 N N . CYS A 1 89 ? 7.056 12.731 -8.155 1.00 84.94 89 CYS A N 1
ATOM 690 C CA . CYS A 1 89 ? 5.721 12.907 -8.715 1.00 84.94 89 CYS A CA 1
ATOM 691 C C . CYS A 1 89 ? 4.758 11.772 -8.355 1.00 84.94 89 CYS A C 1
ATOM 693 O O . CYS A 1 89 ? 3.553 12.011 -8.321 1.00 84.94 89 CYS A O 1
ATOM 695 N N . ASP A 1 90 ? 5.275 10.591 -8.015 1.00 89.00 90 ASP A N 1
ATOM 696 C CA . ASP A 1 90 ? 4.452 9.444 -7.659 1.00 89.00 90 ASP A CA 1
ATOM 697 C C . ASP A 1 90 ? 4.248 9.395 -6.148 1.00 89.00 90 ASP A C 1
ATOM 699 O O . ASP A 1 90 ? 5.140 9.721 -5.354 1.00 89.00 90 ASP A O 1
ATOM 703 N N . THR A 1 91 ? 3.048 8.996 -5.741 1.00 91.38 91 THR A N 1
ATOM 704 C CA . THR A 1 91 ? 2.678 8.885 -4.332 1.00 91.38 91 THR A CA 1
ATOM 705 C C . THR A 1 91 ? 1.740 7.718 -4.114 1.00 91.38 91 THR A C 1
ATOM 707 O O . THR A 1 91 ? 0.743 7.605 -4.821 1.00 91.38 91 THR A O 1
ATOM 710 N N . LEU A 1 92 ? 1.997 6.925 -3.077 1.00 92.25 92 LEU A N 1
ATOM 711 C CA . LEU A 1 92 ? 1.002 6.024 -2.505 1.00 92.25 92 LEU A CA 1
ATOM 712 C C . LEU A 1 92 ? 0.460 6.666 -1.235 1.00 92.25 92 LEU A C 1
ATOM 714 O O . LEU A 1 92 ? 1.222 6.908 -0.297 1.00 92.25 92 LEU A O 1
ATOM 718 N N . THR A 1 93 ? -0.839 6.933 -1.195 1.00 92.94 93 THR A N 1
ATOM 719 C CA . THR A 1 93 ? -1.484 7.564 -0.044 1.00 92.94 93 THR A CA 1
ATOM 720 C C . THR A 1 93 ? -2.627 6.704 0.460 1.00 92.94 93 THR A C 1
ATOM 722 O O . THR A 1 93 ? -3.516 6.325 -0.292 1.00 92.94 93 THR A O 1
ATOM 725 N N . PHE A 1 94 ? -2.591 6.420 1.758 1.00 92.38 94 PHE A N 1
ATOM 726 C CA . PHE A 1 94 ? -3.657 5.755 2.486 1.00 92.38 94 PHE A CA 1
ATOM 727 C C . PHE A 1 94 ? -4.599 6.803 3.064 1.00 92.38 94 PHE A C 1
ATOM 729 O O . PHE A 1 94 ? -4.161 7.710 3.783 1.00 92.38 94 PHE A O 1
ATOM 736 N N . TYR A 1 95 ? -5.883 6.643 2.772 1.00 91.50 95 TYR A N 1
ATOM 737 C CA . TYR A 1 95 ? -6.958 7.500 3.250 1.00 91.50 95 TYR A CA 1
ATOM 738 C C . TYR A 1 95 ? -7.869 6.722 4.200 1.00 91.50 95 TYR A C 1
ATOM 740 O O . TYR A 1 95 ? -8.044 5.514 4.063 1.00 91.50 95 TYR A O 1
ATOM 748 N N . GLU A 1 96 ? -8.440 7.425 5.172 1.00 89.56 96 GLU A N 1
ATOM 749 C CA . GLU A 1 96 ? -9.497 6.921 6.043 1.00 89.56 96 GLU A CA 1
ATOM 750 C C . GLU A 1 96 ? -10.863 7.356 5.497 1.00 89.56 96 GLU A C 1
ATOM 752 O O . GLU A 1 96 ? -11.105 8.556 5.345 1.00 89.56 96 GLU A O 1
ATOM 757 N N . GLY A 1 97 ? -11.766 6.398 5.274 1.00 81.19 97 GLY A N 1
ATOM 758 C CA . GLY A 1 97 ? -13.098 6.636 4.707 1.00 81.19 97 GLY A CA 1
ATOM 759 C C . GLY A 1 97 ? -13.125 6.620 3.173 1.00 81.19 97 GLY A C 1
ATOM 760 O O . GLY A 1 97 ? -12.092 6.494 2.522 1.00 81.19 97 GLY A O 1
ATOM 761 N N . MET A 1 98 ? -14.321 6.731 2.587 1.00 71.56 98 MET A N 1
ATOM 762 C CA . MET A 1 98 ? -14.491 6.780 1.126 1.00 71.56 98 MET A CA 1
ATOM 763 C C . MET A 1 98 ? -14.213 8.186 0.571 1.00 71.56 98 MET A C 1
ATOM 765 O O . MET A 1 98 ? -14.611 9.174 1.187 1.00 71.56 98 MET A O 1
ATOM 769 N N . PHE A 1 99 ? -13.610 8.257 -0.623 1.00 62.97 99 PHE A N 1
ATOM 770 C CA . PHE A 1 99 ? -13.428 9.461 -1.449 1.00 62.97 99 PHE A CA 1
ATOM 771 C C . PHE A 1 99 ? -12.703 10.634 -0.763 1.00 62.97 99 PHE A C 1
ATOM 773 O O . PHE A 1 99 ? -13.326 11.565 -0.255 1.00 62.97 99 PHE A O 1
ATOM 780 N N . ALA A 1 100 ? -11.366 10.639 -0.831 1.00 65.50 100 ALA A N 1
ATOM 781 C CA . ALA A 1 100 ? -10.524 11.749 -0.356 1.00 65.50 100 ALA A CA 1
ATOM 782 C C . ALA A 1 100 ? -10.729 12.111 1.131 1.00 65.50 100 ALA A C 1
ATOM 784 O O . ALA A 1 100 ? -10.733 13.285 1.513 1.00 65.50 100 ALA A O 1
ATOM 785 N N . GLY A 1 101 ? -10.888 11.087 1.972 1.00 78.31 101 GLY A N 1
ATOM 786 C CA . GLY A 1 101 ? -10.976 11.236 3.419 1.00 78.31 101 GLY A CA 1
ATOM 787 C C . GLY A 1 101 ? -9.661 11.674 4.080 1.00 78.31 101 GLY A C 1
ATOM 788 O O . GLY A 1 101 ? -8.749 12.210 3.446 1.00 78.31 101 GLY A O 1
ATOM 789 N N . ALA A 1 102 ? -9.544 11.479 5.393 1.00 89.38 102 ALA A N 1
ATOM 790 C CA . ALA A 1 102 ? -8.356 11.925 6.119 1.00 89.38 102 ALA A CA 1
ATOM 791 C C . ALA A 1 102 ? -7.123 11.104 5.707 1.00 89.38 102 ALA A C 1
ATOM 793 O O . ALA A 1 102 ? -7.165 9.877 5.694 1.00 89.38 102 ALA A O 1
ATOM 794 N N . VAL A 1 103 ? -6.009 11.769 5.396 1.00 91.88 103 VAL A N 1
ATOM 795 C CA . VAL A 1 103 ? -4.752 11.078 5.073 1.00 91.88 103 VAL A CA 1
ATOM 796 C C . VAL A 1 103 ? -4.214 10.393 6.326 1.00 91.88 103 VAL A C 1
ATOM 798 O O . VAL A 1 103 ? -3.880 11.059 7.306 1.00 91.88 103 VAL A O 1
ATOM 801 N N . ILE A 1 104 ? -4.076 9.070 6.269 1.00 93.06 104 ILE A N 1
ATOM 802 C CA . ILE A 1 104 ? -3.436 8.274 7.319 1.00 93.06 104 ILE A CA 1
ATOM 803 C C . ILE A 1 104 ? -1.920 8.340 7.139 1.00 93.06 104 ILE A C 1
ATOM 805 O O . ILE A 1 104 ? -1.177 8.634 8.078 1.00 93.06 104 ILE A O 1
ATOM 809 N N . LYS A 1 105 ? -1.443 8.040 5.923 1.00 93.12 105 LYS A N 1
ATOM 810 C CA . LYS A 1 105 ? -0.012 7.989 5.608 1.00 93.12 105 LYS A CA 1
ATOM 811 C C . LYS A 1 105 ? 0.239 8.091 4.107 1.00 93.12 105 LYS A C 1
ATOM 813 O O . LYS A 1 105 ? -0.523 7.542 3.319 1.00 93.12 105 LYS A O 1
ATOM 818 N N . SER A 1 106 ? 1.344 8.731 3.733 1.00 93.69 106 SER A N 1
ATOM 819 C CA . SER A 1 106 ? 1.803 8.829 2.343 1.00 93.69 106 SER A CA 1
ATOM 820 C C . SER A 1 106 ? 3.237 8.337 2.205 1.00 93.69 106 SER A C 1
ATOM 822 O O . SER A 1 106 ? 4.075 8.606 3.069 1.00 93.69 106 SER A O 1
ATOM 824 N N . PHE A 1 107 ? 3.521 7.671 1.092 1.00 93.56 107 PHE A N 1
ATOM 825 C CA . PHE A 1 107 ? 4.827 7.135 0.730 1.00 93.56 107 PHE A CA 1
ATOM 826 C C . PHE A 1 107 ? 5.251 7.650 -0.647 1.00 93.56 107 PHE A C 1
ATOM 828 O O . PHE A 1 107 ? 4.417 7.816 -1.539 1.00 93.56 107 PHE A O 1
ATOM 835 N N . LYS A 1 108 ? 6.553 7.912 -0.801 1.00 93.19 108 LYS A N 1
ATOM 836 C CA . LYS A 1 108 ? 7.206 8.316 -2.055 1.00 93.19 108 LYS A CA 1
ATOM 837 C C . LYS A 1 108 ? 8.619 7.741 -2.119 1.00 93.19 108 LYS A C 1
ATOM 839 O O . LYS A 1 108 ? 9.216 7.470 -1.075 1.00 93.19 108 LYS A O 1
ATOM 844 N N . GLY A 1 109 ? 9.156 7.600 -3.327 1.00 90.19 109 GLY A N 1
ATOM 845 C CA . GLY A 1 109 ? 10.519 7.127 -3.550 1.00 90.19 109 GLY A CA 1
ATOM 846 C C . GLY A 1 109 ? 10.659 5.622 -3.326 1.00 90.19 109 GLY A C 1
ATOM 847 O O . GLY A 1 109 ? 9.770 4.851 -3.681 1.00 90.19 109 GLY A O 1
ATOM 848 N N . TYR A 1 110 ? 11.784 5.210 -2.743 1.00 89.12 110 TYR A N 1
ATOM 849 C CA . TYR A 1 110 ? 12.146 3.808 -2.548 1.00 89.12 110 TYR A CA 1
ATOM 850 C C . TYR A 1 110 ? 12.235 3.459 -1.062 1.00 89.12 110 TYR A C 1
ATOM 852 O O . TYR A 1 110 ? 13.001 4.078 -0.321 1.00 89.12 110 TYR A O 1
ATOM 860 N N . LEU A 1 111 ? 11.477 2.445 -0.642 1.00 87.25 111 LEU A N 1
ATOM 861 C CA . LEU A 1 111 ? 11.579 1.837 0.690 1.00 87.25 111 LEU A CA 1
ATOM 862 C C . LEU A 1 111 ? 12.152 0.416 0.636 1.00 87.25 111 LEU A C 1
ATOM 864 O O . LEU A 1 111 ? 12.546 -0.114 1.674 1.00 87.25 111 LEU A O 1
ATOM 868 N N . GLY A 1 112 ? 12.218 -0.189 -0.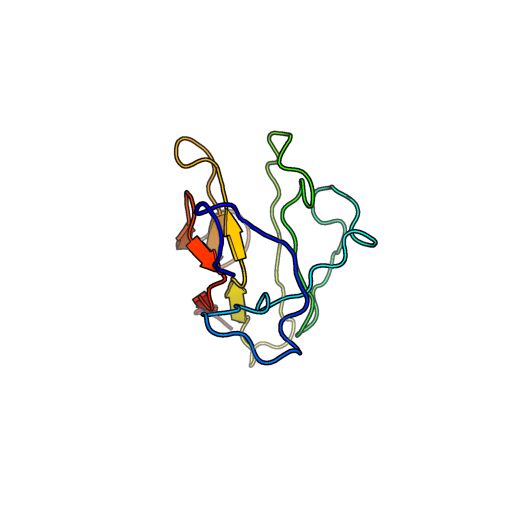555 1.00 84.06 112 GLY A N 1
ATOM 869 C CA . GLY A 1 112 ? 12.634 -1.576 -0.732 1.00 84.06 112 GLY A CA 1
ATOM 870 C C . GLY A 1 112 ? 11.714 -2.551 -0.005 1.00 84.06 112 GLY A C 1
ATOM 871 O O . GLY A 1 112 ? 10.537 -2.260 0.215 1.00 84.06 112 GLY A O 1
ATOM 872 N N . TYR A 1 113 ? 12.258 -3.712 0.365 1.00 81.94 113 TYR A N 1
ATOM 873 C CA . TYR A 1 113 ? 11.551 -4.675 1.207 1.00 81.94 113 TYR A CA 1
ATOM 874 C C . TYR A 1 113 ? 11.382 -4.120 2.622 1.00 81.94 113 TYR A C 1
ATOM 876 O O . TYR A 1 113 ? 12.360 -3.788 3.296 1.00 81.94 113 TYR A O 1
ATOM 884 N N . THR A 1 114 ? 10.136 -4.030 3.071 1.00 81.69 114 THR A N 1
ATOM 885 C CA . THR A 1 114 ? 9.746 -3.462 4.362 1.00 81.69 114 THR A CA 1
ATOM 886 C C . THR A 1 114 ? 8.553 -4.225 4.941 1.00 81.69 114 THR A C 1
ATOM 888 O O . THR A 1 114 ? 7.996 -5.104 4.299 1.00 81.69 114 THR A O 1
ATOM 891 N N . SER A 1 115 ? 8.197 -3.931 6.188 1.00 84.44 115 SER A N 1
ATOM 892 C CA . SER A 1 115 ? 6.989 -4.432 6.858 1.00 84.44 115 SER A CA 1
ATOM 893 C C . SER A 1 115 ? 6.317 -3.227 7.510 1.00 84.44 115 SER A C 1
ATOM 895 O O . SER A 1 115 ? 6.296 -3.036 8.728 1.00 84.44 115 SER A O 1
ATOM 897 N N . THR A 1 116 ? 5.89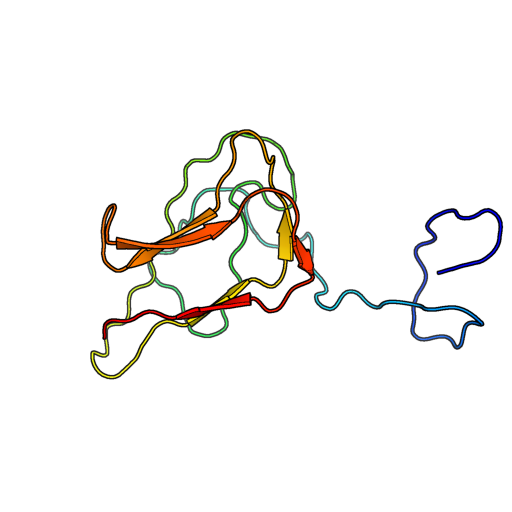1 -2.287 6.661 1.00 89.81 116 THR A N 1
ATOM 898 C CA . THR A 1 116 ? 5.239 -1.070 7.147 1.00 89.81 116 THR A CA 1
ATOM 899 C C . THR A 1 116 ? 3.745 -1.310 7.235 1.00 89.81 116 THR A C 1
ATOM 901 O O . THR A 1 116 ? 3.059 -1.397 6.222 1.00 89.81 116 THR A O 1
ATOM 904 N N . VAL A 1 117 ? 3.237 -1.368 8.462 1.00 92.62 117 VAL A N 1
ATOM 905 C CA . VAL A 1 117 ? 1.817 -1.593 8.726 1.00 92.62 117 VAL A CA 1
ATOM 906 C C . VAL A 1 117 ? 1.059 -0.266 8.787 1.00 92.62 117 VAL A C 1
ATOM 908 O O . VAL A 1 117 ? 1.442 0.651 9.520 1.00 92.62 117 VAL A O 1
ATOM 911 N N . VAL A 1 118 ? -0.044 -0.184 8.047 1.00 92.62 118 VAL A N 1
ATOM 912 C CA . VAL A 1 118 ? -1.031 0.900 8.096 1.00 92.62 118 VAL A CA 1
ATOM 913 C C . VAL A 1 118 ? -2.361 0.307 8.560 1.00 92.62 118 VAL A C 1
ATOM 915 O O . VAL A 1 118 ? -2.790 -0.731 8.062 1.00 92.62 118 VAL A O 1
ATOM 918 N N . LYS A 1 119 ? -2.997 0.930 9.555 1.00 91.88 119 LYS A N 1
ATOM 919 C CA . LYS A 1 119 ? -4.254 0.451 10.153 1.00 91.88 119 LYS A CA 1
ATOM 920 C C . LYS A 1 119 ? -5.336 1.505 10.003 1.00 91.88 119 LYS A C 1
ATOM 922 O O . LYS A 1 119 ? -5.032 2.685 10.179 1.00 91.88 119 LYS A O 1
ATOM 927 N N . SER A 1 120 ? -6.572 1.072 9.764 1.00 88.19 120 SER A N 1
ATOM 928 C CA . SER A 1 120 ? -7.725 1.961 9.880 1.00 88.19 120 SER A CA 1
ATOM 929 C C . SER A 1 120 ? -7.919 2.388 11.335 1.00 88.19 120 SER A C 1
ATOM 931 O O . SER A 1 120 ? -7.665 1.643 12.293 1.00 88.19 120 SER A O 1
ATOM 933 N N . SER A 1 121 ? -8.339 3.632 11.510 1.00 79.44 121 SER A N 1
ATOM 934 C CA . SER A 1 121 ? -8.682 4.204 12.807 1.00 79.44 121 SER A CA 1
ATOM 935 C C . SER A 1 121 ? -10.150 3.957 13.147 1.00 79.44 121 SER A C 1
ATOM 937 O O . SER A 1 121 ? -10.452 3.681 14.315 1.00 79.44 121 SER A O 1
ATOM 939 N N . SER A 1 122 ? -11.027 3.951 12.142 1.00 67.69 122 SER A N 1
ATOM 940 C CA . SER A 1 122 ? -12.453 3.657 12.275 1.00 67.69 122 SER A CA 1
ATOM 941 C C . SER A 1 122 ? -12.778 2.167 12.097 1.00 67.69 122 SER A C 1
ATOM 943 O O . SER A 1 122 ? -11.951 1.389 11.601 1.00 67.69 122 SER A O 1
ATOM 945 N N . ASN A 1 123 ? -13.946 1.787 12.626 1.00 54.91 123 ASN A N 1
ATOM 946 C CA . ASN A 1 123 ? -14.602 0.500 12.398 1.00 54.91 123 ASN A CA 1
ATOM 947 C C . ASN A 1 123 ? -15.604 0.633 11.252 1.00 54.91 123 ASN A C 1
ATOM 949 O O . ASN A 1 123 ? -16.236 1.715 11.191 1.00 54.91 123 ASN A O 1
#

Secondary structure (DSSP, 8-state):
---SSS------TTS--SS--PPPSS---SSS--SSS---S---TT-----TTTT---S----------S-TT---EEEEEEEE--TTT--EEEEESSSS-EEEEEE-SEEEEEEEEEE-S--

pLDDT: mean 76.7, std 14.75, range [31.58, 93.69]

InterPro domains:
  IPR035914 Spermadhesin, CUB domain superfamily [SSF49854] (46-123)
  IPR050976 Snake venom C-type lectin-like [PTHR22991] (5-123)

Radius of gyration: 17.81 Å; chains: 1; bounding box: 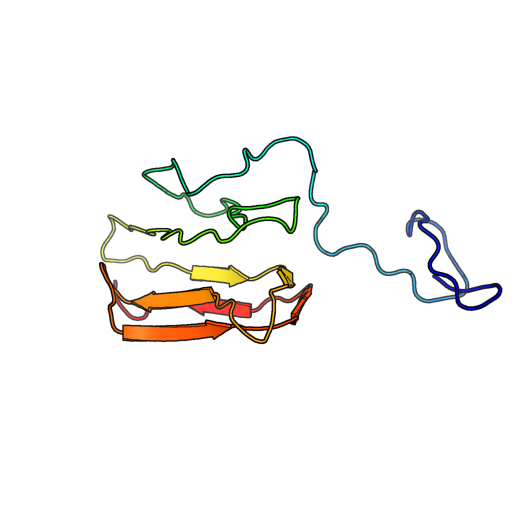54×37×32 Å